Protein AF-A0A482XQZ9-F1 (afdb_monomer)

InterPro domains:
  IPR036168 AP-2 complex subunit mu, C-terminal superfamily [SSF49447] (39-81)

Solvent-accessible surface area (backbone atoms only — not comparable to full-atom values): 6303 Å² total; per-residue (Å²): 143,81,86,83,74,82,72,81,74,85,81,67,78,76,84,80,72,85,81,74,78,79,79,78,86,78,83,70,78,78,87,78,59,100,85,61,60,74,36,84,44,45,88,85,70,66,70,92,84,77,85,87,58,84,54,92,86,53,98,57,55,59,86,75,56,88,83,85,86,83,51,80,23,68,66,70,97,79,83,81,89,131

Radius of gyration: 26.51 Å; Cα contacts (8 Å, |Δi|>4): 36; chains: 1; bounding box: 75×20×67 Å

Structure (mmCIF, N/CA/C/O backbone):
data_AF-A0A482XQZ9-F1
#
_entry.id   AF-A0A482XQZ9-F1
#
loop_
_atom_site.group_PDB
_atom_site.id
_atom_site.type_symbol
_atom_site.label_atom_id
_atom_site.label_alt_id
_atom_site.label_comp_id
_atom_site.label_asym_id
_atom_site.label_entity_id
_atom_site.label_seq_id
_atom_site.pdbx_PDB_ins_code
_atom_site.Cartn_x
_atom_site.Cartn_y
_atom_site.Cartn_z
_atom_site.occupancy
_atom_site.B_iso_or_equiv
_atom_site.auth_seq_id
_atom_site.auth_comp_id
_atom_site.auth_asym_id
_atom_site.auth_atom_id
_atom_site.pdbx_PDB_model_num
ATOM 1 N N . MET A 1 1 ? -56.546 11.563 39.336 1.00 47.38 1 MET A N 1
ATOM 2 C CA . MET A 1 1 ? -55.799 10.370 38.889 1.00 47.38 1 MET A CA 1
ATOM 3 C C . MET A 1 1 ? -56.315 9.988 37.514 1.00 47.38 1 MET A C 1
ATOM 5 O O . MET A 1 1 ? -57.363 9.370 37.428 1.00 47.38 1 MET A O 1
ATOM 9 N N . VAL A 1 2 ? -55.634 10.419 36.455 1.00 42.62 2 VAL A N 1
ATOM 10 C CA . VAL A 1 2 ? -55.760 9.819 35.122 1.00 42.62 2 VAL A CA 1
ATOM 11 C C . VAL A 1 2 ? -54.331 9.707 34.613 1.00 42.62 2 VAL A C 1
ATOM 13 O O . VAL A 1 2 ? -53.657 10.713 34.405 1.00 42.62 2 VAL A O 1
ATOM 16 N N . SER A 1 3 ? -53.837 8.477 34.586 1.00 47.06 3 SER A N 1
ATOM 17 C CA . SER A 1 3 ? -52.498 8.109 34.147 1.00 47.06 3 SER A CA 1
ATOM 18 C C . SER A 1 3 ? -52.505 8.075 32.624 1.00 47.06 3 SER A C 1
ATOM 20 O O . SER A 1 3 ? -53.009 7.116 32.045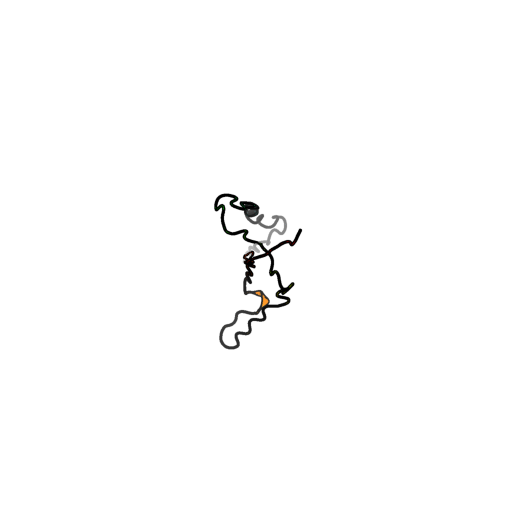 1.00 47.06 3 SER A O 1
ATOM 22 N N . ASP A 1 4 ? -51.996 9.118 31.972 1.00 39.78 4 ASP A N 1
ATOM 23 C CA . ASP A 1 4 ? -51.868 9.107 30.514 1.00 39.78 4 ASP A CA 1
ATOM 24 C C . ASP A 1 4 ? -50.506 8.524 30.126 1.00 39.78 4 ASP A C 1
ATOM 26 O O . ASP A 1 4 ? -49.470 9.191 30.036 1.00 39.78 4 ASP A O 1
ATOM 30 N N . THR A 1 5 ? -50.513 7.200 30.033 1.00 55.44 5 THR A N 1
ATOM 31 C CA . THR A 1 5 ? -49.413 6.368 29.569 1.00 55.44 5 THR A CA 1
ATOM 32 C C . THR A 1 5 ? -49.201 6.668 28.087 1.00 55.44 5 THR A C 1
ATOM 34 O O . THR A 1 5 ? -49.955 6.181 27.247 1.00 55.44 5 THR A O 1
ATOM 37 N N . ARG A 1 6 ? -48.171 7.450 27.736 1.00 56.44 6 ARG A N 1
ATOM 38 C CA . ARG A 1 6 ? -47.717 7.544 26.340 1.00 56.44 6 ARG A CA 1
ATOM 39 C C . ARG A 1 6 ? -47.237 6.165 25.906 1.00 56.44 6 ARG A C 1
ATOM 41 O O . ARG A 1 6 ? -46.118 5.756 26.210 1.00 56.44 6 ARG A O 1
ATOM 48 N N . VAL A 1 7 ? -48.125 5.449 25.231 1.00 53.28 7 VAL A N 1
ATOM 49 C CA . VAL A 1 7 ? -47.824 4.248 24.466 1.00 53.28 7 VAL A CA 1
ATOM 50 C C . VAL A 1 7 ? -46.702 4.621 23.500 1.00 53.28 7 VAL A C 1
ATOM 52 O O . VAL A 1 7 ? -46.870 5.491 22.649 1.00 53.28 7 VAL A O 1
ATOM 55 N N . MET A 1 8 ? -45.535 4.004 23.670 1.00 50.69 8 MET A N 1
ATOM 56 C CA . MET A 1 8 ? -44.519 3.981 22.625 1.00 50.69 8 MET A CA 1
ATOM 57 C C . MET A 1 8 ? -45.123 3.168 21.481 1.00 50.69 8 MET A C 1
ATOM 59 O O . MET A 1 8 ? -45.177 1.941 21.546 1.00 50.69 8 MET A O 1
ATOM 63 N N . ASP A 1 9 ? -45.687 3.865 20.499 1.00 49.91 9 ASP A N 1
ATOM 64 C CA . ASP A 1 9 ? -46.211 3.271 19.278 1.00 49.91 9 ASP A CA 1
ATOM 65 C C . ASP A 1 9 ? -45.038 2.655 18.501 1.00 49.91 9 ASP A C 1
ATOM 67 O O . ASP A 1 9 ? -44.218 3.351 17.903 1.00 49.91 9 ASP A O 1
ATOM 71 N N . TRP A 1 10 ? -44.926 1.329 18.570 1.00 50.12 10 TRP A N 1
ATOM 72 C CA . TRP A 1 10 ? -43.886 0.523 17.922 1.00 50.12 10 TRP A CA 1
ATOM 73 C C . TRP A 1 10 ? -44.066 0.401 16.396 1.00 50.12 10 TRP A C 1
ATOM 75 O O . TRP A 1 10 ? -43.352 -0.367 15.755 1.00 50.12 10 TRP A O 1
ATOM 85 N N . SER A 1 11 ? -45.001 1.144 15.798 1.00 53.94 11 SER A N 1
ATOM 86 C CA . SER A 1 11 ? -45.379 0.998 14.385 1.00 53.94 11 SER A CA 1
ATOM 87 C C . SER A 1 11 ? -44.588 1.881 13.413 1.00 53.94 11 SER A C 1
ATOM 89 O O . SER A 1 11 ? -44.797 1.790 12.203 1.00 53.94 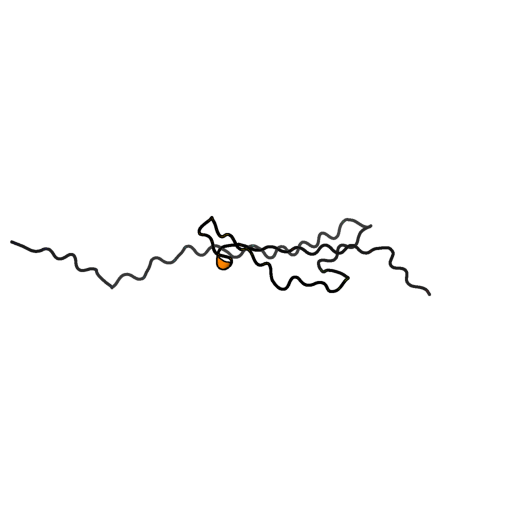11 SER A O 1
ATOM 91 N N . LEU A 1 12 ? -43.686 2.744 13.892 1.00 58.00 12 LEU A N 1
ATOM 92 C CA . LEU A 1 12 ? -42.900 3.608 13.010 1.00 58.00 12 LEU A CA 1
ATOM 93 C C . LEU A 1 12 ? -41.600 2.909 12.575 1.00 58.00 12 LEU A C 1
ATOM 95 O O . LEU A 1 12 ? -40.791 2.546 13.432 1.00 58.00 12 LEU A O 1
ATOM 99 N N . PRO A 1 13 ? -41.353 2.729 11.260 1.00 60.53 13 PRO A N 1
ATOM 100 C CA . PRO A 1 13 ? -40.065 2.239 10.792 1.00 60.53 13 PRO A CA 1
ATOM 101 C C . PRO A 1 13 ? -38.962 3.241 11.177 1.00 60.53 13 PRO A C 1
ATOM 103 O O . PRO A 1 13 ? -39.207 4.452 11.195 1.00 60.53 13 PRO A O 1
ATOM 106 N N . PRO A 1 14 ? -37.743 2.766 11.488 1.00 66.50 14 PRO A N 1
ATOM 107 C CA . PRO A 1 14 ? -36.647 3.647 11.865 1.00 66.50 14 PRO A CA 1
ATOM 108 C C . PRO A 1 14 ? -36.361 4.653 10.738 1.00 66.50 14 PRO A C 1
ATOM 110 O O . PRO A 1 14 ? -36.472 4.294 9.561 1.00 66.50 14 PRO A O 1
ATOM 113 N N . PRO A 1 15 ? -35.975 5.902 11.064 1.00 58.81 15 PRO A N 1
ATOM 114 C CA . PRO A 1 15 ? -35.659 6.903 10.055 1.00 58.81 15 PRO A CA 1
ATOM 115 C C . PRO A 1 15 ? -34.544 6.374 9.147 1.00 58.81 15 PRO A C 1
ATOM 117 O O . PRO A 1 15 ? -33.439 6.070 9.601 1.00 58.81 15 PRO A O 1
ATOM 120 N N . THR A 1 16 ? -34.847 6.227 7.857 1.00 62.56 16 THR A N 1
ATOM 121 C CA . THR A 1 16 ? -33.885 5.800 6.839 1.00 62.56 16 TH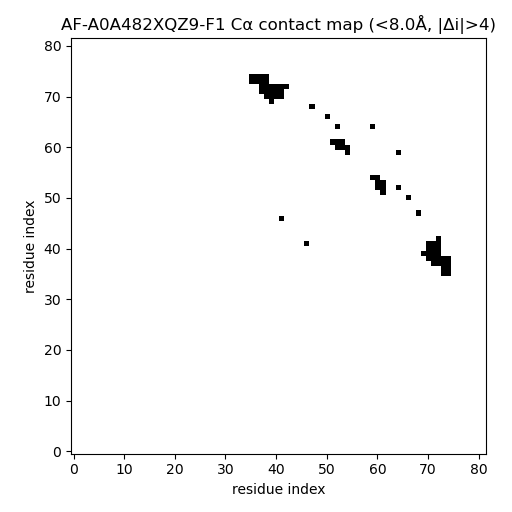R A CA 1
ATOM 122 C C . THR A 1 16 ? -32.722 6.783 6.810 1.00 62.56 16 THR A C 1
ATOM 124 O O . THR A 1 16 ? -32.911 7.968 6.535 1.00 62.56 16 THR A O 1
ATOM 127 N N . GLN A 1 17 ? -31.522 6.292 7.124 1.00 63.97 17 GLN A N 1
ATOM 128 C CA . GLN A 1 17 ? -30.287 7.073 7.084 1.00 63.97 17 GLN A CA 1
ATOM 129 C C . GLN A 1 17 ? -30.107 7.727 5.701 1.00 63.97 17 GLN A C 1
ATOM 131 O O . GLN A 1 17 ? -30.414 7.087 4.691 1.00 63.97 17 GLN A O 1
ATOM 136 N N . PRO A 1 18 ? -29.587 8.966 5.615 1.00 49.56 18 PRO A N 1
ATOM 137 C CA . PRO A 1 18 ? -29.278 9.578 4.331 1.00 49.56 18 PRO A CA 1
ATOM 138 C C . PRO 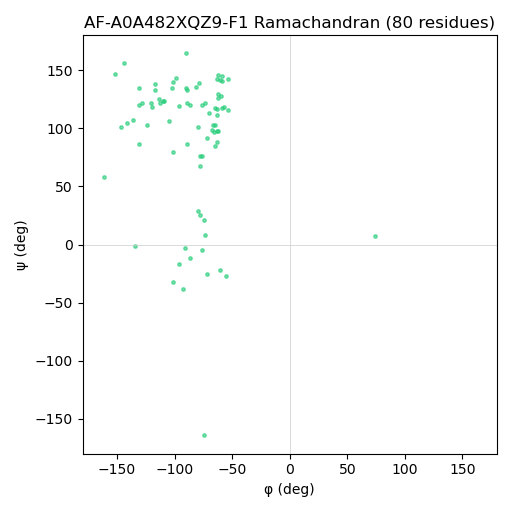A 1 18 ? -28.191 8.752 3.634 1.00 49.56 18 PRO A C 1
ATOM 140 O O . PRO A 1 18 ? -27.048 8.698 4.082 1.00 49.56 18 PRO A O 1
ATOM 143 N N . THR A 1 19 ? -28.557 8.083 2.541 1.00 59.28 19 THR A N 1
ATOM 144 C CA . THR A 1 19 ? -27.629 7.355 1.673 1.00 59.28 19 THR A CA 1
ATOM 145 C C . THR A 1 19 ? -26.649 8.335 1.042 1.00 59.28 19 THR A C 1
ATOM 147 O O . THR A 1 19 ? -26.952 8.990 0.044 1.00 59.28 19 THR A O 1
ATOM 150 N N . THR A 1 20 ? -25.462 8.443 1.629 1.00 60.72 20 THR A N 1
ATOM 151 C CA . THR A 1 20 ? -24.321 9.128 1.030 1.00 60.72 20 THR A CA 1
ATOM 152 C C . THR A 1 20 ? -23.948 8.403 -0.268 1.00 60.72 20 THR A C 1
ATOM 154 O O . THR A 1 20 ? -23.746 7.185 -0.241 1.00 60.72 20 THR A O 1
ATOM 157 N N . PRO A 1 21 ? -23.854 9.095 -1.419 1.00 67.50 21 PRO A N 1
ATOM 158 C CA . PRO A 1 21 ? -23.433 8.449 -2.654 1.00 67.50 21 PRO A CA 1
ATOM 159 C C . PRO A 1 21 ? -21.993 7.925 -2.507 1.00 67.50 21 PRO A C 1
ATOM 161 O O . PRO A 1 21 ? -21.162 8.588 -1.876 1.00 67.50 21 PRO A O 1
ATOM 164 N N . PRO A 1 22 ? -21.665 6.750 -3.078 1.00 63.97 22 PRO A N 1
ATOM 165 C CA . PRO A 1 22 ? -20.303 6.237 -3.044 1.00 63.97 22 PRO A CA 1
ATOM 166 C C . PRO A 1 22 ? -19.355 7.227 -3.741 1.00 63.97 22 PRO A C 1
ATOM 168 O O . PRO A 1 22 ? -19.724 7.809 -4.767 1.00 63.97 22 PRO A O 1
ATOM 171 N N . PRO A 1 23 ? -18.127 7.424 -3.224 1.00 63.38 23 PRO A N 1
ATOM 172 C CA . PRO A 1 23 ? -17.172 8.328 -3.847 1.00 63.38 23 PRO A CA 1
ATOM 173 C C . PRO A 1 23 ? -16.882 7.874 -5.287 1.00 63.38 23 PRO A C 1
ATOM 175 O O . PRO A 1 23 ? -16.758 6.669 -5.541 1.00 63.38 23 PRO A O 1
ATOM 178 N N . PRO A 1 24 ? -16.753 8.811 -6.245 1.00 54.91 24 PRO A N 1
ATOM 179 C CA . PRO A 1 24 ? -16.472 8.460 -7.626 1.00 54.91 24 PRO A CA 1
ATOM 180 C C . PRO A 1 24 ? -15.149 7.693 -7.695 1.00 54.91 24 PRO A C 1
ATOM 182 O O . PRO A 1 24 ? -14.122 8.146 -7.181 1.00 54.91 24 PRO A O 1
ATOM 185 N N . LYS A 1 25 ? -15.170 6.522 -8.345 1.00 50.12 25 LYS A N 1
ATOM 186 C CA . LYS A 1 25 ? -13.973 5.731 -8.660 1.00 50.12 25 LYS A CA 1
ATOM 187 C C . LYS A 1 25 ? -13.110 6.537 -9.632 1.00 50.12 25 LYS A C 1
ATOM 189 O O . LYS A 1 25 ? -13.226 6.406 -10.846 1.00 50.12 25 LYS A O 1
ATOM 194 N N . ARG A 1 26 ? -12.272 7.424 -9.097 1.00 47.97 26 ARG A N 1
ATOM 195 C CA . ARG A 1 26 ? -11.412 8.318 -9.876 1.00 47.97 26 ARG A CA 1
ATOM 196 C C . ARG A 1 26 ? -10.220 7.527 -10.422 1.00 47.97 26 ARG A C 1
ATOM 198 O O . ARG A 1 26 ? -9.108 7.639 -9.913 1.00 47.97 26 ARG A O 1
ATOM 205 N N . SER A 1 27 ? -10.437 6.725 -11.465 1.00 52.28 27 SER A N 1
ATOM 206 C CA . SER A 1 27 ? -9.354 6.189 -12.297 1.00 52.28 27 SER A CA 1
ATOM 207 C C . SER A 1 27 ? -8.875 7.274 -13.267 1.00 52.28 27 SER A C 1
ATOM 209 O O . SER A 1 27 ? -9.088 7.200 -14.472 1.00 52.28 27 SER A O 1
ATOM 211 N N . LEU A 1 28 ? -8.248 8.323 -12.738 1.00 49.72 28 LEU A N 1
ATOM 212 C CA . LEU A 1 28 ? -7.469 9.254 -13.549 1.00 49.72 28 LEU A CA 1
ATOM 213 C C . LEU A 1 28 ? -6.001 8.898 -13.362 1.00 49.72 28 LEU A C 1
ATOM 215 O O . LEU A 1 28 ? -5.274 9.516 -12.586 1.00 49.72 28 LEU A O 1
ATOM 219 N N . ILE A 1 29 ? -5.575 7.855 -14.071 1.00 55.66 29 ILE A N 1
ATOM 220 C CA . ILE A 1 29 ? -4.157 7.666 -14.358 1.00 55.66 29 ILE A CA 1
ATOM 221 C C . ILE A 1 29 ? -3.840 8.748 -15.391 1.00 55.66 29 ILE A C 1
ATOM 223 O O . ILE A 1 29 ? -4.111 8.588 -16.576 1.00 55.66 29 ILE A O 1
ATOM 227 N N . SER A 1 30 ? -3.404 9.910 -14.904 1.00 47.72 30 SER A N 1
ATOM 228 C CA . SER A 1 30 ? -3.018 11.062 -15.718 1.00 47.72 30 SER A CA 1
ATOM 229 C C . SER A 1 30 ? -1.812 10.688 -16.576 1.00 47.72 30 SER A C 1
ATOM 231 O O . SER A 1 30 ? -0.662 10.864 -16.177 1.00 47.72 30 SER A O 1
ATOM 233 N N . ALA A 1 31 ? -2.088 10.137 -17.750 1.00 56.03 31 ALA A N 1
ATOM 234 C CA . ALA A 1 31 ? -1.127 9.896 -18.806 1.00 56.03 31 ALA A CA 1
ATOM 235 C C . ALA A 1 31 ? -0.840 11.216 -19.532 1.00 56.03 31 ALA A C 1
ATOM 237 O O . ALA A 1 31 ? -1.371 11.424 -20.607 1.00 56.03 31 ALA A O 1
ATOM 238 N N . CYS A 1 32 ? -0.052 12.105 -18.919 1.00 45.66 32 CYS A N 1
ATOM 239 C CA . CYS A 1 32 ? 0.525 13.299 -19.556 1.00 45.66 32 CYS A CA 1
ATOM 240 C C . CYS A 1 32 ? 1.721 13.824 -18.725 1.00 45.66 32 CYS A C 1
ATOM 242 O O . CYS A 1 32 ? 1.714 14.954 -18.256 1.00 45.66 32 CYS A O 1
ATOM 244 N N . ASP A 1 33 ? 2.746 12.996 -18.500 1.00 51.81 33 ASP A N 1
ATOM 245 C CA . ASP A 1 33 ? 4.116 13.484 -18.261 1.00 51.81 33 ASP A CA 1
ATOM 246 C C . ASP A 1 33 ? 5.097 12.469 -18.863 1.00 51.81 33 ASP A C 1
ATOM 248 O O . ASP A 1 33 ? 5.324 11.377 -18.336 1.00 51.81 33 ASP A O 1
ATOM 252 N N . ASN A 1 34 ? 5.615 12.790 -20.046 1.00 51.69 34 ASN A N 1
ATOM 253 C CA . ASN A 1 34 ? 6.232 11.843 -20.976 1.00 51.69 34 ASN A CA 1
ATOM 254 C C . ASN A 1 34 ? 7.642 11.358 -20.572 1.00 51.69 34 ASN A C 1
ATOM 256 O O . ASN A 1 34 ? 8.390 10.886 -21.424 1.00 51.69 34 ASN A O 1
ATOM 260 N N . ARG A 1 35 ? 8.045 11.447 -19.294 1.00 56.56 35 ARG A N 1
ATOM 261 C CA . ARG A 1 35 ? 9.372 10.970 -18.843 1.00 56.56 35 ARG A CA 1
ATOM 262 C C . ARG A 1 35 ? 9.412 10.142 -17.559 1.00 56.56 35 ARG A C 1
ATOM 264 O O . ARG A 1 35 ? 10.493 9.691 -17.184 1.00 56.56 35 ARG A O 1
ATOM 271 N N . ARG A 1 36 ? 8.292 9.893 -16.871 1.00 60.97 36 ARG A N 1
ATOM 272 C CA . ARG A 1 36 ? 8.293 9.071 -15.643 1.00 60.97 36 ARG A CA 1
ATOM 273 C C . ARG A 1 36 ? 7.054 8.187 -15.577 1.00 60.97 36 ARG A C 1
ATOM 275 O O . ARG A 1 36 ? 5.973 8.659 -15.242 1.00 60.97 36 ARG A O 1
ATOM 282 N N . ARG A 1 37 ? 7.206 6.885 -15.852 1.00 74.62 37 ARG A N 1
ATOM 283 C CA . ARG A 1 37 ? 6.113 5.924 -15.642 1.00 74.62 37 ARG A CA 1
ATOM 284 C C . ARG A 1 37 ? 5.902 5.764 -14.137 1.00 74.62 37 ARG A C 1
ATOM 286 O O . ARG A 1 37 ? 6.782 5.282 -13.419 1.00 74.62 37 ARG A O 1
ATOM 293 N N . LEU A 1 38 ? 4.743 6.215 -13.668 1.00 79.75 38 LEU A N 1
ATOM 294 C CA . LEU A 1 38 ? 4.282 6.013 -12.302 1.00 79.75 38 LEU A CA 1
ATOM 295 C C . LEU A 1 38 ? 3.489 4.716 -12.230 1.00 79.75 38 LEU A C 1
ATOM 297 O O . LEU A 1 38 ? 2.632 4.442 -13.067 1.00 79.75 38 LEU A O 1
ATOM 301 N N . VAL A 1 39 ? 3.779 3.931 -11.207 1.00 80.44 39 VAL A N 1
ATOM 302 C CA . VAL A 1 39 ? 3.234 2.596 -11.025 1.00 80.44 39 VAL A CA 1
ATOM 303 C C . VAL A 1 39 ? 2.480 2.571 -9.690 1.00 80.44 39 VAL A C 1
ATOM 305 O O . VAL A 1 39 ? 3.088 2.861 -8.658 1.00 80.44 39 VAL A O 1
ATOM 308 N N . PRO A 1 40 ? 1.170 2.252 -9.654 1.00 83.12 40 PRO A N 1
ATOM 309 C CA . PRO A 1 40 ? 0.367 2.271 -8.425 1.00 83.12 40 PRO A CA 1
ATOM 310 C C . PRO A 1 40 ? 0.576 1.018 -7.551 1.00 83.12 40 PRO A C 1
ATOM 312 O O . PRO A 1 40 ? -0.321 0.597 -6.825 1.00 83.12 40 PRO A O 1
ATOM 315 N N . PHE A 1 41 ? 1.760 0.408 -7.618 1.00 82.12 41 PHE A N 1
ATOM 316 C CA . PHE A 1 41 ? 2.183 -0.726 -6.803 1.00 82.12 41 PHE A CA 1
ATOM 317 C C . PHE A 1 41 ? 3.674 -0.605 -6.469 1.00 82.12 41 PHE A C 1
ATOM 319 O O . PHE A 1 41 ? 4.425 0.080 -7.166 1.00 82.12 41 PHE A O 1
ATOM 326 N N . ALA A 1 42 ? 4.104 -1.249 -5.383 1.00 85.94 42 ALA A N 1
ATOM 327 C CA . ALA A 1 42 ? 5.516 -1.318 -5.024 1.00 85.94 42 ALA A CA 1
ATOM 328 C C . ALA A 1 42 ? 6.247 -2.298 -5.967 1.00 85.94 42 ALA A C 1
ATOM 330 O O . ALA A 1 42 ? 5.885 -3.476 -5.981 1.00 85.94 42 ALA A O 1
ATOM 331 N N . PRO A 1 43 ? 7.287 -1.874 -6.714 1.00 82.56 43 PRO A N 1
ATOM 332 C CA . PRO A 1 43 ? 8.056 -2.770 -7.589 1.00 82.56 43 PRO A CA 1
ATOM 333 C C . PRO A 1 43 ? 8.749 -3.916 -6.837 1.00 82.56 43 PRO A C 1
ATOM 335 O O . PRO A 1 43 ? 9.043 -4.946 -7.424 1.00 82.56 43 PRO A O 1
ATOM 338 N N . SER A 1 44 ? 8.978 -3.751 -5.530 1.00 85.25 44 SER A N 1
ATOM 339 C CA . SER A 1 44 ? 9.541 -4.769 -4.636 1.00 85.25 44 SER A CA 1
ATOM 340 C C . SER A 1 44 ? 8.554 -5.868 -4.224 1.00 85.25 44 SER A C 1
ATOM 342 O O . SER A 1 44 ? 8.931 -6.770 -3.484 1.00 85.25 44 SER A O 1
ATOM 344 N N . GLY A 1 45 ? 7.276 -5.774 -4.614 1.00 88.06 45 GLY A N 1
ATOM 345 C CA . GLY A 1 45 ? 6.223 -6.670 -4.121 1.00 88.06 45 GLY A CA 1
ATOM 346 C C . GLY A 1 45 ? 5.787 -6.389 -2.677 1.00 88.06 45 GLY A C 1
ATOM 347 O O . GLY A 1 45 ? 4.996 -7.144 -2.112 1.00 88.06 45 GLY A O 1
ATOM 348 N N . PHE A 1 46 ? 6.268 -5.300 -2.067 1.00 89.94 46 PHE A N 1
ATOM 349 C CA . PHE A 1 46 ? 5.901 -4.924 -0.704 1.00 89.94 46 PHE A CA 1
ATOM 350 C C . PHE A 1 46 ? 4.402 -4.628 -0.580 1.00 89.94 46 PHE A C 1
ATOM 352 O O . PHE A 1 46 ? 3.842 -3.814 -1.321 1.00 89.94 46 PHE A O 1
ATOM 359 N N . LYS A 1 47 ? 3.764 -5.258 0.410 1.00 91.25 47 LYS A N 1
ATOM 360 C CA . LYS A 1 47 ? 2.348 -5.082 0.723 1.00 91.25 47 LYS A CA 1
ATOM 361 C C . LYS A 1 47 ? 2.176 -4.826 2.213 1.00 91.25 47 LYS A C 1
ATOM 363 O O . LYS A 1 47 ? 2.497 -5.678 3.036 1.00 91.25 47 LYS A O 1
ATOM 368 N N . VAL A 1 48 ? 1.603 -3.676 2.555 1.00 90.81 48 VAL A N 1
ATOM 369 C CA . VAL A 1 48 ? 1.177 -3.365 3.922 1.00 90.81 48 VAL A CA 1
ATOM 370 C C . VAL A 1 48 ? 0.084 -4.351 4.320 1.00 90.81 48 VAL A C 1
ATOM 372 O O . VAL A 1 48 ? -0.977 -4.405 3.693 1.00 90.81 48 VAL A O 1
ATOM 375 N N . ARG A 1 49 ? 0.364 -5.171 5.339 1.00 90.12 49 ARG A N 1
ATOM 376 C CA . ARG A 1 49 ? -0.569 -6.201 5.811 1.00 90.12 49 ARG A CA 1
ATOM 377 C C . ARG A 1 49 ? -1.467 -5.722 6.934 1.00 90.12 49 ARG A C 1
ATOM 379 O O . ARG A 1 49 ? -2.644 -6.065 6.925 1.00 90.12 49 ARG A O 1
ATOM 386 N N . TYR A 1 50 ? -0.922 -4.924 7.838 1.00 86.31 50 TYR A N 1
ATOM 387 C CA . TYR A 1 50 ? -1.634 -4.303 8.941 1.00 86.31 50 TYR A CA 1
ATOM 388 C C . TYR A 1 50 ? -0.933 -2.993 9.301 1.00 86.31 50 TYR A C 1
ATOM 390 O O . TYR A 1 50 ? 0.286 -2.876 9.188 1.00 86.31 50 TYR A O 1
ATOM 398 N N . LEU A 1 51 ? -1.715 -2.012 9.735 1.00 88.56 51 LEU A N 1
ATOM 399 C CA . LEU A 1 51 ? -1.228 -0.793 10.369 1.00 88.56 51 LEU A CA 1
ATOM 400 C C . LEU A 1 51 ? -1.945 -0.746 11.709 1.00 88.56 51 LEU A C 1
ATOM 402 O O . LEU A 1 51 ? -3.153 -0.535 11.742 1.00 88.56 51 LEU A O 1
ATOM 406 N N . LYS A 1 52 ? -1.229 -1.094 12.777 1.00 86.88 52 LYS A N 1
ATOM 407 C CA . LYS A 1 52 ? -1.791 -1.228 14.119 1.00 86.88 52 LYS A CA 1
ATOM 408 C C . LYS A 1 52 ? -1.544 0.071 14.872 1.00 86.88 52 LYS A C 1
ATOM 410 O O . LYS A 1 52 ? -0.387 0.458 15.028 1.00 86.88 52 LYS A O 1
ATOM 415 N N . VAL A 1 53 ? -2.611 0.737 15.290 1.00 81.50 53 VAL A N 1
ATOM 416 C CA . VAL A 1 53 ? -2.562 1.972 16.070 1.00 81.50 53 VAL A CA 1
ATOM 417 C C . VAL A 1 53 ? -3.044 1.644 17.471 1.00 81.50 53 VAL A C 1
ATOM 419 O O . VAL A 1 53 ? -4.134 1.115 17.654 1.00 81.50 53 VAL A O 1
ATOM 422 N N . PHE A 1 54 ? -2.208 1.934 18.458 1.00 79.38 54 PHE A N 1
ATOM 423 C CA . PHE A 1 54 ? -2.577 1.823 19.857 1.00 79.38 54 PHE A CA 1
ATOM 424 C C . PHE A 1 54 ? -2.439 3.190 20.489 1.00 79.38 54 PHE A C 1
ATOM 426 O O . PHE A 1 54 ? -1.332 3.727 20.528 1.00 79.38 54 PHE A O 1
ATOM 433 N N . GLU A 1 55 ? -3.549 3.717 20.991 1.00 74.31 55 GLU A N 1
ATOM 434 C CA . GLU A 1 55 ? -3.519 4.824 21.928 1.00 74.31 55 GLU A CA 1
ATOM 435 C C . GLU A 1 55 ? -4.046 4.340 23.280 1.00 74.31 55 GLU A C 1
ATOM 437 O O . GLU A 1 55 ? -5.119 3.749 23.358 1.00 74.31 55 GLU A O 1
ATOM 442 N N . SER A 1 56 ? -3.254 4.522 24.334 1.00 74.00 56 SER A N 1
ATOM 443 C CA . SER A 1 56 ? -3.602 4.146 25.705 1.00 74.00 56 SER A CA 1
ATOM 444 C C . SER A 1 56 ? -4.175 5.308 26.511 1.00 74.00 56 SER A C 1
ATOM 446 O O . SER A 1 56 ? -4.775 5.065 27.558 1.00 74.00 56 SER A O 1
ATOM 448 N N . LYS A 1 57 ? -3.992 6.558 26.059 1.00 75.94 57 LYS A N 1
ATOM 449 C CA . LYS A 1 57 ? -4.434 7.753 26.797 1.00 75.94 57 LYS A CA 1
ATOM 450 C C . LYS A 1 57 ? -5.728 8.352 26.254 1.00 75.94 57 LYS A C 1
ATOM 452 O O . LYS A 1 57 ? -6.506 8.891 27.037 1.00 75.94 57 LYS A O 1
ATOM 457 N N . LEU A 1 58 ? -5.976 8.256 24.952 1.00 72.75 58 LEU A N 1
ATOM 458 C CA . LEU A 1 58 ? -7.248 8.620 24.333 1.00 72.75 58 LEU A CA 1
ATOM 459 C C . LEU A 1 58 ? -8.122 7.381 24.0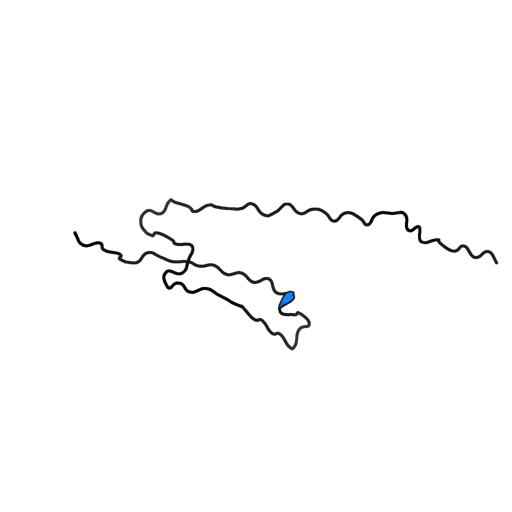86 1.00 72.75 58 LEU A C 1
ATOM 461 O O . LEU A 1 58 ? -7.643 6.313 23.728 1.00 72.75 58 LEU A O 1
ATOM 465 N N . ASN A 1 59 ? -9.431 7.544 24.257 1.00 76.25 59 ASN A N 1
ATOM 466 C CA . ASN A 1 59 ? -10.455 6.496 24.208 1.00 76.25 59 ASN A CA 1
ATOM 467 C C . ASN A 1 59 ? -10.853 6.040 22.788 1.00 76.25 59 ASN A C 1
ATOM 469 O O . ASN A 1 59 ? -11.975 5.571 22.608 1.00 76.25 59 ASN A O 1
ATOM 473 N N . TYR A 1 60 ? -9.976 6.179 21.792 1.00 76.38 60 TYR A N 1
ATOM 474 C CA . TYR A 1 60 ? -10.237 5.664 20.447 1.00 76.38 60 TYR A CA 1
ATOM 475 C C . TYR A 1 60 ? -9.467 4.365 20.213 1.00 76.38 60 TYR A C 1
ATOM 477 O O . TYR A 1 60 ? -8.288 4.235 20.547 1.00 76.38 60 TYR A O 1
ATOM 485 N N . SER A 1 61 ? -10.160 3.384 19.646 1.00 78.06 61 SER A N 1
ATOM 486 C CA . SER A 1 61 ? -9.624 2.058 19.360 1.00 78.06 61 SER A CA 1
ATOM 487 C C . SER A 1 61 ? -9.013 2.001 17.957 1.00 78.06 61 SER A C 1
ATOM 489 O O . SER A 1 61 ? -9.297 2.832 17.096 1.00 78.06 61 SER A O 1
A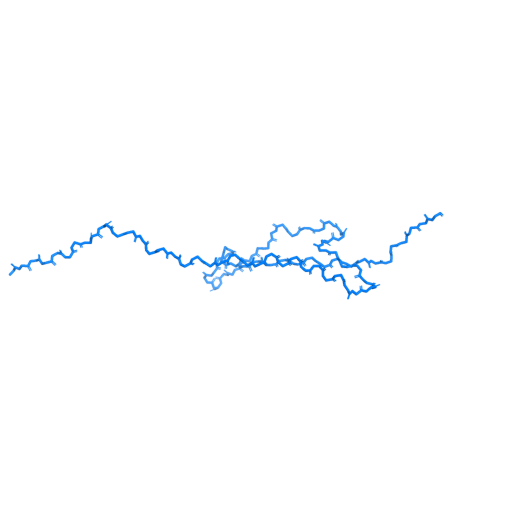TOM 491 N N . ASP A 1 62 ? -8.212 0.970 17.676 1.00 82.56 62 ASP A N 1
ATOM 492 C CA . ASP A 1 62 ? -7.650 0.697 16.341 1.00 82.56 62 ASP A CA 1
ATOM 493 C C . ASP A 1 62 ? -8.735 0.594 15.249 1.00 82.56 62 ASP A C 1
ATOM 495 O O . ASP A 1 62 ? -8.479 0.877 14.076 1.00 82.56 62 ASP A O 1
ATOM 499 N N . HIS A 1 63 ? -9.946 0.204 15.657 1.00 84.31 63 HIS A N 1
ATOM 500 C CA . HIS A 1 63 ? -11.132 0.095 14.810 1.00 84.31 63 HIS A CA 1
ATOM 501 C C . HIS A 1 63 ? -11.710 1.452 14.389 1.00 84.31 63 HIS A C 1
ATOM 503 O O . HIS A 1 63 ? -12.331 1.532 13.330 1.00 84.31 63 HIS A O 1
ATOM 509 N N . ASP A 1 64 ? -11.469 2.507 15.169 1.00 83.56 64 ASP A N 1
ATOM 510 C CA . ASP A 1 64 ? -12.000 3.851 14.916 1.00 83.56 64 ASP A CA 1
ATOM 511 C C . ASP A 1 64 ? -11.084 4.658 13.978 1.00 83.56 64 ASP A C 1
ATOM 513 O O . ASP A 1 64 ? -11.452 5.718 13.468 1.00 83.56 64 ASP A O 1
ATOM 517 N N . VAL A 1 65 ? -9.871 4.153 13.723 1.00 85.38 65 VAL A N 1
ATOM 518 C CA . VAL A 1 65 ? -8.862 4.821 12.899 1.00 85.38 65 VAL A CA 1
ATOM 519 C C . VAL A 1 65 ? -9.046 4.475 11.423 1.00 85.38 65 VAL A C 1
ATOM 521 O O . VAL A 1 65 ? -8.881 3.331 10.995 1.00 85.38 65 VAL A O 1
ATOM 524 N N . ILE A 1 66 ? -9.280 5.500 10.601 1.00 89.25 66 ILE A N 1
ATOM 525 C CA . ILE A 1 66 ? -9.282 5.374 9.140 1.00 89.25 66 ILE A CA 1
ATOM 526 C C . ILE A 1 66 ? -7.833 5.281 8.638 1.00 89.25 66 ILE A C 1
ATOM 528 O O . ILE A 1 66 ? -7.035 6.202 8.816 1.00 89.25 66 ILE A O 1
ATOM 532 N N . LYS A 1 67 ? -7.489 4.173 7.972 1.00 90.62 67 LYS A N 1
ATOM 533 C CA . LYS A 1 67 ? -6.120 3.866 7.524 1.00 90.62 67 LYS A CA 1
ATOM 534 C C . LYS A 1 67 ? -6.007 3.982 6.005 1.00 90.62 67 LYS A C 1
ATOM 536 O O . LYS A 1 67 ? -6.707 3.285 5.276 1.00 90.62 67 LYS A O 1
ATOM 541 N N . TRP A 1 68 ? -5.080 4.812 5.526 1.00 90.19 68 TRP A N 1
ATOM 542 C CA . TRP A 1 68 ? -4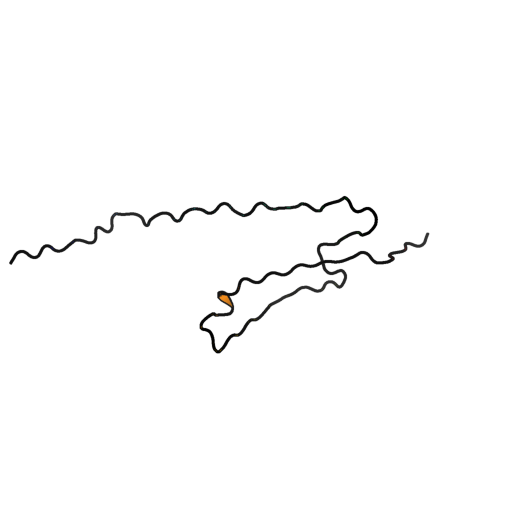.818 5.012 4.096 1.00 90.19 68 TRP A CA 1
ATOM 543 C C . TRP A 1 68 ? -3.397 4.583 3.730 1.0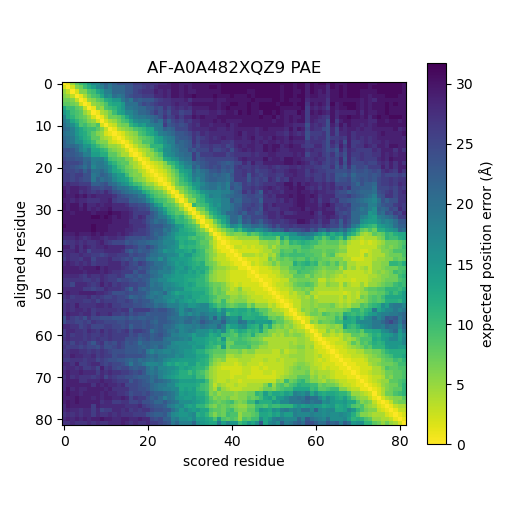0 90.19 68 TRP A C 1
ATOM 545 O O . TRP A 1 68 ? -2.443 4.887 4.442 1.00 90.19 68 TRP A O 1
ATOM 555 N N . VAL A 1 69 ? -3.243 3.907 2.589 1.00 90.31 69 VAL A N 1
ATOM 556 C CA . VAL A 1 69 ? -1.941 3.522 2.025 1.00 90.31 69 VAL A CA 1
ATOM 557 C C . VAL A 1 69 ? -1.911 3.913 0.553 1.00 90.31 69 VAL A C 1
ATOM 559 O O . VAL A 1 69 ? -2.857 3.637 -0.184 1.00 90.31 69 VAL A O 1
ATOM 562 N N . ARG A 1 70 ? -0.810 4.522 0.106 1.00 89.75 70 ARG A N 1
ATOM 563 C CA . ARG A 1 70 ? -0.580 4.843 -1.306 1.00 89.75 70 ARG A CA 1
ATOM 564 C C . ARG A 1 70 ? 0.782 4.323 -1.743 1.00 89.75 70 ARG A C 1
ATOM 566 O O . ARG A 1 70 ? 1.804 4.737 -1.207 1.00 89.75 70 ARG A O 1
ATOM 573 N N . TYR A 1 71 ? 0.792 3.459 -2.753 1.00 86.62 71 TYR A N 1
ATOM 574 C CA . TYR A 1 71 ? 2.023 3.023 -3.408 1.00 86.62 71 TYR A CA 1
ATOM 575 C C . TYR A 1 71 ? 2.359 3.965 -4.563 1.00 86.62 71 TYR A C 1
ATOM 577 O O . TYR A 1 71 ? 1.491 4.309 -5.368 1.00 86.62 71 TYR A O 1
ATOM 585 N N . ILE A 1 72 ? 3.621 4.387 -4.632 1.00 85.75 72 ILE A N 1
ATOM 586 C CA . ILE A 1 72 ? 4.149 5.223 -5.713 1.00 85.75 72 ILE A CA 1
ATOM 587 C C . ILE A 1 72 ? 5.448 4.580 -6.199 1.00 85.75 72 ILE A C 1
ATOM 589 O O . ILE A 1 72 ? 6.536 4.902 -5.727 1.00 85.75 72 ILE A O 1
ATOM 593 N N . GLY A 1 73 ? 5.329 3.641 -7.132 1.00 81.56 73 GLY A N 1
ATOM 594 C CA . GLY A 1 73 ? 6.465 3.111 -7.874 1.00 81.56 73 GLY A CA 1
ATOM 595 C C . GLY A 1 73 ? 6.878 4.083 -8.978 1.00 81.56 73 GLY A C 1
ATOM 596 O O . GLY A 1 73 ? 6.029 4.670 -9.651 1.00 81.56 73 GLY A O 1
ATOM 597 N N . ARG A 1 74 ? 8.183 4.262 -9.175 1.00 81.81 74 ARG A N 1
ATOM 598 C CA . ARG A 1 74 ? 8.748 4.991 -10.317 1.00 81.81 74 ARG A CA 1
ATOM 599 C C . ARG A 1 74 ? 9.585 4.015 -11.130 1.00 81.81 74 ARG A C 1
ATOM 601 O O . ARG A 1 74 ? 10.387 3.284 -10.552 1.00 81.81 74 ARG A O 1
ATOM 608 N N . SER A 1 75 ? 9.410 3.998 -12.448 1.00 74.94 75 SER A N 1
ATOM 609 C CA . SER A 1 75 ? 10.337 3.278 -13.322 1.00 74.94 75 SER A CA 1
ATOM 610 C C . SER A 1 75 ? 11.715 3.946 -13.249 1.00 74.94 75 SER A C 1
ATOM 612 O O . SER A 1 75 ? 11.835 5.125 -13.589 1.00 74.94 75 SER A O 1
ATOM 614 N N . GLY A 1 76 ? 12.729 3.215 -12.783 1.00 75.94 76 GLY A N 1
ATOM 615 C CA . GLY A 1 76 ? 14.133 3.615 -12.901 1.00 75.94 76 GLY A CA 1
ATOM 616 C C . GLY A 1 76 ? 14.654 3.435 -14.330 1.00 75.94 76 GLY A C 1
ATOM 617 O O . GLY A 1 76 ? 13.868 3.263 -15.263 1.00 75.94 76 GLY A O 1
ATOM 618 N N . LEU A 1 77 ? 15.978 3.445 -14.500 1.00 75.12 77 LEU A N 1
ATOM 619 C CA . LEU A 1 77 ? 16.614 3.044 -15.756 1.00 75.12 77 LEU A CA 1
ATOM 620 C C . LEU A 1 77 ? 16.394 1.538 -15.956 1.00 75.12 77 LEU A C 1
ATOM 622 O O . LEU A 1 77 ? 17.066 0.717 -15.341 1.00 75.12 77 LEU A O 1
ATOM 626 N N . TYR A 1 78 ? 15.395 1.190 -16.763 1.00 71.75 78 TYR A N 1
ATOM 627 C CA . TYR A 1 78 ? 15.135 -0.176 -17.204 1.00 71.75 78 TYR A CA 1
ATOM 628 C C . TYR A 1 78 ? 15.593 -0.293 -18.657 1.00 71.75 78 TYR A C 1
ATOM 630 O O . TYR A 1 78 ? 14.944 0.246 -19.553 1.00 71.75 78 TYR A O 1
ATOM 638 N N . GLU A 1 79 ? 16.713 -0.974 -18.881 1.00 80.69 79 GLU A N 1
ATOM 639 C CA . GLU A 1 79 ? 17.273 -1.226 -20.211 1.00 80.69 79 GLU A CA 1
ATOM 640 C C . GLU A 1 79 ? 16.938 -2.651 -20.660 1.00 80.69 79 GLU A C 1
ATOM 642 O O . GLU A 1 79 ? 16.978 -3.593 -19.870 1.00 80.69 79 GLU A O 1
ATOM 647 N N . THR A 1 80 ? 16.597 -2.819 -21.937 1.00 80.44 80 THR A N 1
ATOM 648 C CA . THR A 1 80 ? 16.447 -4.133 -22.579 1.00 80.44 80 THR A CA 1
ATOM 649 C C . THR A 1 80 ? 17.564 -4.262 -23.604 1.00 80.44 80 THR A C 1
ATOM 651 O O . THR A 1 80 ? 17.678 -3.405 -24.477 1.00 80.44 80 THR A O 1
ATOM 654 N N . ARG A 1 81 ? 18.413 -5.286 -23.475 1.00 82.25 81 ARG A N 1
ATOM 655 C CA . ARG A 1 81 ? 19.481 -5.562 -24.446 1.00 82.25 81 ARG A CA 1
ATOM 656 C C . ARG A 1 81 ? 18.896 -6.316 -25.644 1.00 82.25 81 ARG 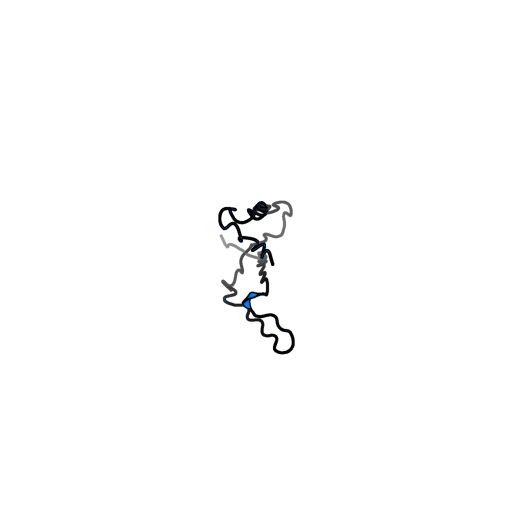A C 1
ATOM 658 O O . ARG A 1 81 ? 18.096 -7.227 -25.436 1.00 82.25 81 ARG A O 1
ATOM 665 N N . CYS A 1 82 ? 19.275 -5.904 -26.850 1.00 83.56 82 CYS A N 1
ATOM 666 C CA . CYS A 1 82 ? 18.984 -6.576 -28.115 1.00 83.56 82 CYS A CA 1
ATOM 667 C C . CYS A 1 82 ? 20.160 -7.439 -28.577 1.00 83.56 82 CYS A C 1
ATOM 669 O O . CYS A 1 82 ? 21.304 -7.164 -28.145 1.00 83.56 82 CYS A O 1
#

Sequence (82 aa):
MVSDTRVMDWSLPPPTQPTTPPPPKRSLISACDNRRRLVPFAPSGFKVRYLKVFESKLNYSDHDVIKWVRYIGRSGLYETRC

pLDDT: mean 70.28, std 15.22, range [39.78, 91.25]

Organism: Laodelphax striatellus (NCBI:txid195883)

Secondary structure (DSSP, 8-state):
---------TTSPPPPP--PPPPP---------TT--EESS-TT-----------SSSS--TTT--------EE--------

Mean predicted aligned error: 17.63 Å

Foldseek 3Di:
DDDPPPPPPPPDDPPDDPPDDDPPPPPCPPPPDPPKDWDFDDPVNDDDPDDADDDPPDPDHSVNDDDDDTDTDIDDPDDDDD